Protein AF-A0A7J4B867-F1 (afdb_monomer)

Structure (m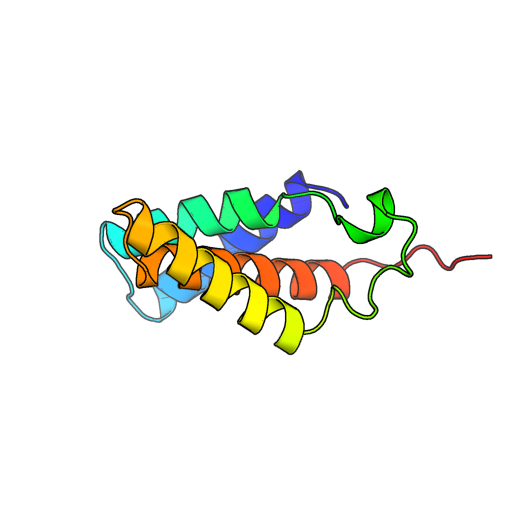mCIF, N/CA/C/O backbone):
data_AF-A0A7J4B867-F1
#
_entry.id   AF-A0A7J4B867-F1
#
loop_
_atom_site.group_PDB
_atom_site.id
_atom_site.type_symbol
_atom_site.label_atom_id
_atom_site.label_alt_id
_atom_site.label_comp_id
_atom_site.label_asym_id
_atom_site.label_entity_id
_atom_site.label_seq_id
_atom_site.pdbx_PDB_ins_code
_atom_site.Cartn_x
_atom_site.Cartn_y
_atom_site.Cartn_z
_atom_site.occupancy
_atom_site.B_iso_or_equiv
_atom_site.auth_seq_id
_atom_site.auth_comp_id
_atom_site.auth_asym_id
_atom_site.auth_atom_id
_atom_site.pdbx_PDB_model_num
ATOM 1 N N . MET A 1 1 ? 2.852 -6.304 -16.431 1.00 77.44 1 MET A N 1
ATOM 2 C CA . MET A 1 1 ? 2.514 -6.835 -15.099 1.00 77.44 1 MET A CA 1
ATOM 3 C C . MET A 1 1 ? 1.676 -8.107 -15.217 1.00 77.44 1 MET A C 1
ATOM 5 O O . MET A 1 1 ? 0.735 -8.127 -16.005 1.00 77.44 1 MET A O 1
ATOM 9 N N . ASP A 1 2 ? 2.004 -9.146 -14.444 1.00 87.50 2 ASP A N 1
ATOM 10 C CA . ASP A 1 2 ? 1.116 -10.295 -14.209 1.00 87.50 2 ASP A CA 1
ATOM 11 C C . ASP A 1 2 ? 0.247 -10.018 -12.973 1.00 87.50 2 ASP A C 1
ATOM 13 O O . ASP A 1 2 ? 0.692 -10.153 -11.834 1.00 87.50 2 ASP A O 1
ATOM 17 N N . TRP A 1 3 ? -1.003 -9.611 -13.192 1.00 89.62 3 TRP A N 1
ATOM 18 C CA . TRP A 1 3 ? -1.895 -9.184 -12.112 1.00 89.62 3 TRP A CA 1
ATOM 19 C C . TRP A 1 3 ? -2.208 -10.288 -11.098 1.00 89.62 3 TRP A C 1
ATOM 21 O O . TRP A 1 3 ? -2.435 -9.992 -9.925 1.00 89.62 3 TRP A O 1
ATOM 31 N N . ARG A 1 4 ? -2.184 -11.561 -11.521 1.00 94.69 4 ARG A N 1
ATOM 32 C CA . ARG A 1 4 ? -2.417 -12.704 -10.626 1.00 94.69 4 ARG A CA 1
ATOM 33 C C . ARG A 1 4 ? -1.247 -12.873 -9.669 1.00 94.69 4 ARG A C 1
ATOM 35 O O . ARG A 1 4 ? -1.462 -13.099 -8.480 1.00 94.69 4 ARG A O 1
ATOM 42 N N . GLY A 1 5 ? -0.031 -12.715 -10.192 1.00 94.00 5 GLY A N 1
ATOM 43 C CA . GLY A 1 5 ? 1.199 -12.729 -9.410 1.00 94.00 5 GLY A CA 1
ATOM 44 C C . GLY A 1 5 ? 1.208 -11.646 -8.333 1.00 94.00 5 GLY A C 1
ATOM 45 O O . GLY A 1 5 ? 1.427 -11.959 -7.167 1.00 94.00 5 GLY A O 1
ATOM 46 N N . HIS A 1 6 ? 0.895 -10.396 -8.688 1.00 94.88 6 HIS A N 1
ATOM 47 C CA . HIS A 1 6 ? 0.893 -9.284 -7.725 1.00 94.88 6 HIS A CA 1
ATOM 48 C C . HIS A 1 6 ? -0.212 -9.422 -6.669 1.00 94.88 6 HIS A C 1
ATOM 50 O O . HIS A 1 6 ? 0.062 -9.244 -5.483 1.00 94.88 6 HIS A O 1
ATOM 56 N N . LEU A 1 7 ? -1.424 -9.830 -7.066 1.00 97.25 7 LEU A N 1
ATOM 57 C CA . LEU A 1 7 ? -2.524 -10.086 -6.132 1.00 97.25 7 LEU A CA 1
ATOM 58 C C . LEU A 1 7 ? -2.166 -11.187 -5.124 1.00 97.25 7 LEU A C 1
ATOM 60 O O . LEU A 1 7 ? -2.342 -11.009 -3.919 1.00 97.25 7 LEU A O 1
ATOM 64 N N . GLY A 1 8 ? -1.650 -12.321 -5.611 1.00 97.12 8 GLY A N 1
ATOM 65 C CA . GLY A 1 8 ? -1.243 -13.438 -4.758 1.00 97.12 8 GLY A CA 1
ATOM 66 C C . GLY A 1 8 ? -0.071 -13.080 -3.844 1.00 97.12 8 GLY A C 1
ATOM 67 O O . GLY A 1 8 ? -0.069 -13.448 -2.671 1.00 97.12 8 GLY A O 1
ATOM 68 N N . PHE A 1 9 ? 0.897 -12.317 -4.358 1.00 97.50 9 PHE A N 1
ATOM 69 C CA . PHE A 1 9 ? 2.041 -11.840 -3.586 1.00 97.50 9 PHE A CA 1
ATOM 70 C C . PHE A 1 9 ? 1.622 -10.869 -2.476 1.00 97.50 9 PHE A C 1
ATOM 72 O O . PHE A 1 9 ? 2.046 -11.037 -1.332 1.00 97.50 9 PHE A O 1
ATOM 79 N N . ASN A 1 10 ? 0.746 -9.903 -2.775 1.00 98.19 10 ASN A N 1
ATOM 80 C CA . ASN A 1 10 ? 0.191 -9.001 -1.769 1.00 98.19 10 ASN A CA 1
ATOM 81 C C . ASN A 1 10 ? -0.565 -9.776 -0.686 1.00 98.19 10 ASN A C 1
ATOM 83 O O . ASN A 1 10 ? -0.293 -9.555 0.493 1.00 98.19 10 ASN A O 1
ATOM 87 N N . LEU A 1 11 ? -1.459 -10.697 -1.070 1.00 98.00 11 LEU A N 1
ATOM 88 C CA . LEU A 1 11 ? -2.190 -11.526 -0.109 1.00 98.00 11 LEU A CA 1
ATOM 89 C C . LEU A 1 11 ? -1.223 -12.255 0.820 1.00 98.00 11 LEU A C 1
ATOM 91 O O . LEU A 1 11 ? -1.342 -12.114 2.032 1.00 98.00 11 LEU A O 1
ATOM 95 N N . LEU A 1 12 ? -0.242 -12.968 0.259 1.00 98.19 12 LEU A N 1
ATOM 96 C CA . LEU A 1 12 ? 0.730 -13.745 1.024 1.00 98.19 12 LEU A CA 1
ATOM 97 C C . LEU A 1 12 ? 1.516 -12.875 2.012 1.00 98.19 12 LEU A C 1
ATOM 99 O O . LEU A 1 12 ? 1.600 -13.211 3.193 1.00 98.19 12 LEU A O 1
ATOM 103 N N . VAL A 1 13 ? 2.103 -11.771 1.542 1.00 98.12 13 VAL A N 1
ATOM 104 C CA . VAL A 1 13 ? 2.957 -10.909 2.371 1.00 98.1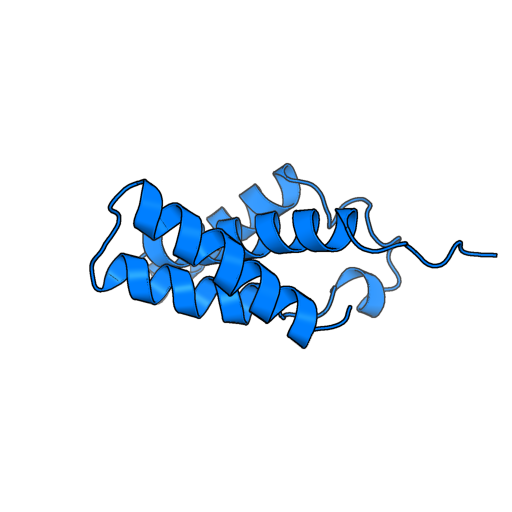2 13 VAL A CA 1
ATOM 105 C C . VAL A 1 13 ? 2.128 -10.214 3.445 1.00 98.12 13 VAL 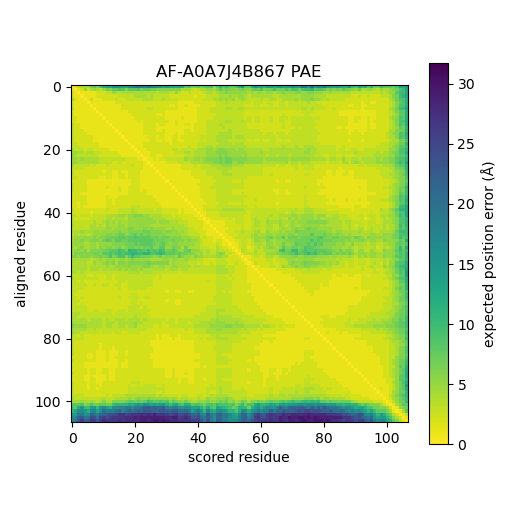A C 1
ATOM 107 O O . VAL A 1 13 ? 2.457 -10.294 4.628 1.00 98.12 13 VAL A O 1
ATOM 110 N N . THR A 1 14 ? 1.031 -9.569 3.051 1.00 98.12 14 THR A N 1
ATOM 111 C CA . THR A 1 14 ? 0.210 -8.764 3.957 1.00 98.12 14 THR A CA 1
ATOM 112 C C . THR A 1 14 ? -0.494 -9.635 4.993 1.00 98.12 14 THR A C 1
ATOM 114 O O . THR A 1 14 ? -0.443 -9.311 6.178 1.00 98.12 14 THR A O 1
ATOM 117 N N . SER A 1 15 ? -1.099 -10.765 4.599 1.00 98.00 15 SER A N 1
ATOM 118 C CA . SER A 1 15 ? -1.789 -11.644 5.554 1.00 98.00 15 SER A CA 1
ATOM 119 C C . SER A 1 15 ? -0.817 -12.271 6.551 1.00 98.00 15 SER A C 1
ATOM 121 O O . SER A 1 15 ? -1.134 -12.368 7.735 1.00 98.00 15 SER A O 1
ATOM 123 N N . THR A 1 16 ? 0.376 -12.667 6.091 1.00 98.31 16 THR A N 1
ATOM 124 C CA . THR A 1 16 ? 1.418 -13.223 6.965 1.00 98.31 16 THR A CA 1
ATOM 125 C C . THR A 1 16 ? 1.886 -12.178 7.968 1.00 98.31 16 THR A C 1
ATOM 127 O O . THR A 1 16 ? 1.956 -12.471 9.158 1.00 98.31 16 THR A O 1
ATOM 130 N N . LEU A 1 17 ? 2.151 -10.946 7.521 1.00 98.00 17 LEU A N 1
ATOM 131 C CA . LEU A 1 17 ? 2.542 -9.864 8.420 1.00 98.00 17 LEU A CA 1
ATOM 132 C C . LEU A 1 17 ? 1.445 -9.573 9.443 1.00 98.00 17 LEU A C 1
ATOM 134 O O . LEU A 1 17 ? 1.731 -9.602 10.634 1.00 98.00 17 LEU A O 1
ATOM 138 N N . PHE A 1 18 ? 0.199 -9.368 9.005 1.00 98.00 18 PHE A N 1
ATOM 139 C CA . PHE A 1 18 ? -0.924 -9.097 9.908 1.00 98.00 18 PHE A CA 1
ATOM 140 C C . PHE A 1 18 ? -1.086 -10.189 10.967 1.00 98.00 18 PHE A C 1
ATOM 142 O O . PHE A 1 18 ? -1.240 -9.867 12.143 1.00 98.00 18 PHE A O 1
ATOM 149 N N . TYR A 1 19 ? -0.959 -11.460 10.578 1.00 97.88 19 TYR A N 1
ATOM 150 C CA . TYR A 1 19 ? -0.975 -12.580 11.515 1.00 97.88 19 TYR A CA 1
ATOM 151 C C . TYR A 1 19 ? 0.186 -12.523 12.522 1.00 97.88 19 TYR A C 1
ATOM 153 O O . TYR A 1 19 ? -0.043 -12.629 13.725 1.00 97.88 19 TYR A O 1
ATOM 161 N N . LEU A 1 20 ? 1.423 -12.308 12.059 1.00 98.44 20 LEU A N 1
ATOM 162 C CA . LEU A 1 20 ?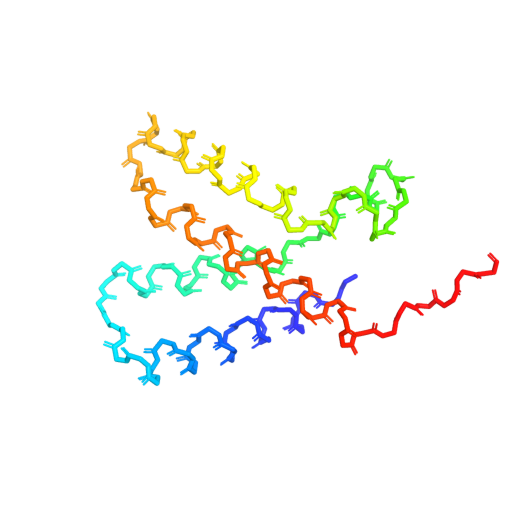 2.618 -12.298 12.916 1.00 98.44 20 LEU A CA 1
ATOM 163 C C . LEU A 1 20 ? 2.609 -11.180 13.965 1.00 98.44 20 LEU A C 1
ATOM 165 O O . LEU A 1 20 ? 3.129 -11.377 15.061 1.00 98.44 20 LEU A O 1
ATOM 169 N N . ILE A 1 21 ? 2.021 -10.023 13.648 1.00 97.88 21 ILE A N 1
ATOM 170 C CA . ILE A 1 21 ? 1.889 -8.898 14.590 1.00 97.88 21 ILE A CA 1
ATOM 171 C C . ILE A 1 21 ? 0.511 -8.828 15.260 1.00 97.88 21 ILE A C 1
ATOM 173 O O . ILE A 1 21 ? 0.184 -7.825 15.892 1.00 97.88 21 ILE A O 1
ATOM 177 N N . ASN A 1 22 ? -0.284 -9.896 15.150 1.00 97.75 22 ASN A N 1
ATOM 178 C CA . ASN A 1 22 ? -1.591 -10.047 15.787 1.00 97.75 22 ASN A CA 1
ATOM 179 C C . ASN A 1 22 ? -2.596 -8.922 15.450 1.00 97.75 22 ASN A C 1
ATOM 181 O O . ASN A 1 22 ? -3.416 -8.527 16.282 1.00 97.75 22 ASN A O 1
ATOM 185 N N . LEU A 1 23 ? -2.542 -8.396 14.221 1.00 97.38 23 LEU A N 1
ATOM 186 C CA . LEU A 1 23 ? -3.547 -7.472 13.701 1.00 97.38 23 LEU A CA 1
ATOM 187 C C . LEU A 1 23 ? -4.763 -8.253 13.209 1.00 97.38 23 LEU A C 1
ATOM 189 O O . LEU A 1 23 ? -4.666 -9.121 12.343 1.00 97.38 23 LEU A O 1
ATOM 193 N N . SER A 1 24 ? -5.933 -7.911 13.740 1.00 96.06 24 SER A N 1
ATOM 194 C CA . SER A 1 24 ? -7.201 -8.534 13.370 1.00 96.06 24 SER A CA 1
ATOM 195 C C . SER A 1 24 ? -8.356 -7.538 13.472 1.00 96.06 24 SER A C 1
ATOM 197 O O . SER A 1 24 ? -8.218 -6.458 14.046 1.00 96.06 24 SER A O 1
ATOM 199 N N . GLY A 1 25 ? -9.498 -7.888 12.880 1.00 97.19 25 GLY A N 1
ATOM 200 C CA . GLY A 1 25 ? -10.715 -7.077 12.910 1.00 97.19 25 GLY A CA 1
ATOM 201 C C . GLY A 1 25 ? -11.231 -6.703 11.524 1.00 97.19 25 GLY A C 1
ATOM 202 O O . GLY A 1 25 ? -10.593 -6.947 10.500 1.00 97.19 25 GLY A O 1
ATOM 203 N N . VAL A 1 26 ? -12.425 -6.106 11.494 1.00 97.75 26 VAL A N 1
ATOM 204 C CA . VAL A 1 26 ? -13.129 -5.778 10.243 1.00 97.75 26 VAL A CA 1
ATOM 205 C C . VAL A 1 26 ? -12.324 -4.802 9.386 1.00 97.75 26 VAL A C 1
ATOM 207 O O . VAL A 1 26 ? -12.239 -4.990 8.176 1.00 97.75 26 VAL A O 1
ATOM 210 N N . GLU A 1 27 ? -11.704 -3.790 9.991 1.00 97.38 27 GLU A N 1
ATOM 211 C CA . GLU A 1 27 ? -10.912 -2.800 9.252 1.00 97.38 27 GLU A CA 1
ATOM 212 C C . GLU A 1 27 ? -9.634 -3.401 8.669 1.00 97.38 27 GLU A C 1
ATOM 214 O O . GLU A 1 27 ? -9.337 -3.183 7.498 1.00 97.38 27 GLU A O 1
ATOM 219 N N . ILE A 1 28 ? -8.940 -4.243 9.437 1.00 98.12 28 ILE A N 1
ATOM 220 C CA . ILE A 1 28 ? -7.752 -4.968 8.972 1.00 98.12 28 ILE A CA 1
ATOM 221 C C . ILE A 1 28 ? -8.102 -5.882 7.791 1.00 98.12 28 ILE A C 1
ATOM 223 O O . ILE A 1 28 ? -7.400 -5.885 6.781 1.00 98.12 28 ILE A O 1
ATOM 227 N N . ASN A 1 29 ? -9.234 -6.590 7.861 1.00 97.88 29 ASN A N 1
ATOM 228 C CA . ASN A 1 29 ? -9.717 -7.418 6.755 1.00 97.88 29 ASN A CA 1
ATOM 229 C C . ASN A 1 29 ? -10.084 -6.582 5.519 1.00 97.88 29 ASN A C 1
ATOM 231 O O . ASN A 1 29 ? -9.779 -6.986 4.398 1.00 97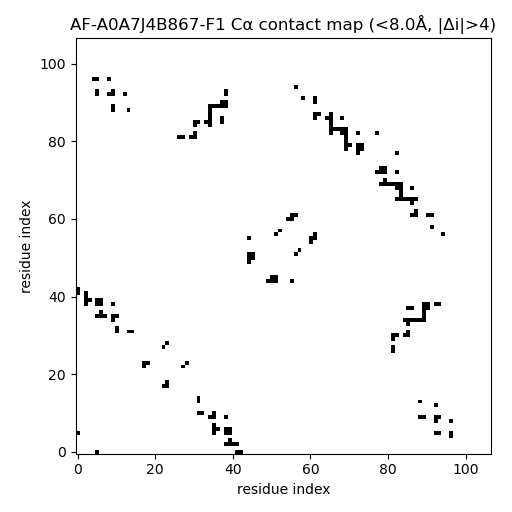.88 29 ASN A O 1
ATOM 235 N N . ARG A 1 30 ? -10.704 -5.407 5.704 1.00 98.31 30 ARG A N 1
ATOM 236 C CA . ARG A 1 30 ? -10.980 -4.467 4.604 1.00 98.31 30 ARG A CA 1
ATOM 237 C C . ARG A 1 30 ? -9.685 -4.001 3.944 1.00 98.31 30 ARG A C 1
ATOM 239 O O . ARG A 1 30 ? -9.613 -4.030 2.720 1.00 98.31 30 ARG A O 1
ATOM 246 N N . ILE A 1 31 ? -8.674 -3.639 4.736 1.00 98.62 31 ILE A N 1
ATOM 247 C CA . ILE A 1 31 ? -7.354 -3.228 4.239 1.00 98.62 31 ILE A CA 1
ATOM 248 C C . ILE A 1 31 ? -6.692 -4.362 3.457 1.00 98.62 31 ILE A C 1
ATOM 250 O O . ILE A 1 31 ? -6.213 -4.135 2.349 1.00 98.62 31 ILE A O 1
ATOM 254 N N . LEU A 1 32 ? -6.697 -5.589 3.989 1.00 98.50 32 LEU A N 1
ATOM 255 C CA . LEU A 1 32 ? -6.136 -6.754 3.303 1.00 98.50 32 LEU A CA 1
ATOM 256 C C . LEU A 1 32 ? -6.801 -6.944 1.934 1.00 98.50 32 LEU A C 1
ATOM 258 O O . LEU A 1 32 ? -6.120 -6.899 0.916 1.00 98.50 32 LEU A O 1
ATOM 262 N N . ILE A 1 33 ? -8.130 -7.065 1.897 1.00 98.19 33 ILE A N 1
ATOM 263 C CA . ILE A 1 33 ? -8.878 -7.312 0.656 1.00 98.19 33 ILE A CA 1
ATOM 264 C C . ILE A 1 33 ? -8.673 -6.171 -0.349 1.00 98.19 33 ILE A C 1
ATOM 266 O O . ILE A 1 33 ? -8.354 -6.419 -1.513 1.00 98.19 33 ILE A O 1
ATOM 270 N N . ALA A 1 34 ? -8.842 -4.922 0.090 1.00 98.38 34 ALA A N 1
ATOM 271 C CA . ALA A 1 34 ? -8.721 -3.762 -0.784 1.00 98.38 34 ALA A CA 1
ATOM 272 C C . ALA A 1 34 ? -7.291 -3.596 -1.310 1.00 98.38 34 ALA A C 1
ATOM 274 O O . ALA A 1 34 ? -7.113 -3.384 -2.507 1.00 98.38 34 ALA A O 1
ATOM 275 N N . SER A 1 35 ? -6.270 -3.752 -0.460 1.00 98.44 35 SER A N 1
ATOM 276 C CA . SER A 1 35 ? -4.871 -3.673 -0.895 1.00 98.44 35 SER A CA 1
ATOM 277 C C . SER A 1 35 ? -4.509 -4.772 -1.895 1.00 98.44 35 SER A C 1
ATOM 279 O O . SER A 1 35 ? -3.822 -4.493 -2.875 1.00 98.44 35 SER A O 1
ATOM 281 N N . SER A 1 36 ? -5.028 -5.992 -1.728 1.00 97.94 36 SER A N 1
ATOM 282 C CA . SER A 1 36 ? -4.802 -7.081 -2.683 1.00 97.94 36 SER A CA 1
ATOM 283 C C . SER A 1 36 ? -5.417 -6.787 -4.047 1.00 97.94 36 SER A C 1
ATOM 285 O O . SER A 1 36 ? -4.750 -6.961 -5.067 1.00 97.94 36 SER A O 1
ATOM 287 N N . VAL A 1 37 ? -6.648 -6.266 -4.088 1.00 97.44 37 VAL A N 1
ATOM 288 C CA . VAL A 1 37 ? -7.276 -5.839 -5.348 1.00 97.44 37 VAL A CA 1
ATOM 289 C C . VAL A 1 37 ? -6.496 -4.683 -5.979 1.00 97.44 37 VAL A C 1
ATOM 291 O O . VAL A 1 37 ? -6.168 -4.743 -7.162 1.00 97.44 37 VAL A O 1
ATOM 294 N N . LEU A 1 38 ? -6.139 -3.659 -5.203 1.00 97.56 38 LEU A N 1
ATOM 295 C CA . LEU A 1 38 ? -5.399 -2.493 -5.698 1.00 97.56 38 LEU A CA 1
ATOM 296 C C . LEU A 1 38 ? -3.999 -2.856 -6.211 1.00 97.56 38 LEU A C 1
ATOM 298 O O . LEU A 1 38 ? -3.560 -2.297 -7.211 1.00 97.56 38 LEU A O 1
ATOM 302 N N . SER A 1 39 ? -3.324 -3.827 -5.591 1.00 96.44 39 SER A N 1
ATOM 303 C CA . SER A 1 39 ? -2.008 -4.309 -6.039 1.00 96.44 39 SER A CA 1
ATOM 304 C C . SER A 1 39 ? -2.048 -4.997 -7.404 1.00 96.44 39 SER A C 1
ATOM 306 O O . SER A 1 39 ? -1.007 -5.214 -8.008 1.00 96.44 39 SER A O 1
ATOM 308 N N . SER A 1 40 ? -3.243 -5.352 -7.890 1.00 94.12 40 SER A N 1
ATOM 309 C CA . SER A 1 40 ? -3.452 -5.993 -9.190 1.00 94.12 40 SER A CA 1
ATOM 310 C C . SER A 1 40 ? -3.708 -4.997 -10.331 1.00 94.12 40 SER A C 1
ATOM 312 O O . SER A 1 40 ? -3.857 -5.406 -11.485 1.00 94.12 40 SER A O 1
ATOM 314 N N . LEU A 1 41 ? -3.762 -3.693 -10.025 1.00 93.56 41 LEU A N 1
ATOM 315 C CA . LEU A 1 41 ? -3.988 -2.652 -11.022 1.00 93.56 41 LEU A CA 1
ATOM 316 C C . LEU A 1 41 ? -2.802 -2.542 -11.992 1.00 93.56 41 LEU A C 1
ATOM 318 O O . LEU A 1 41 ? -1.658 -2.544 -11.551 1.00 93.56 41 LEU A O 1
ATOM 322 N N . PRO A 1 42 ? -3.059 -2.395 -13.305 1.00 89.31 42 PRO A N 1
ATOM 323 C CA . PRO A 1 42 ? -1.998 -2.278 -14.294 1.00 89.31 42 PRO A CA 1
ATOM 324 C C . PRO A 1 42 ? -1.212 -0.977 -14.124 1.00 89.31 42 PRO A C 1
ATOM 326 O O . PRO A 1 42 ? -1.788 0.069 -13.814 1.00 89.31 42 PRO A O 1
ATOM 329 N N . ASP A 1 43 ? 0.078 -1.021 -14.449 1.00 90.06 43 ASP A N 1
ATOM 330 C CA . ASP A 1 43 ? 0.937 0.158 -14.403 1.00 90.06 43 ASP A CA 1
ATOM 331 C C . ASP A 1 43 ? 0.444 1.247 -15.366 1.00 90.06 43 ASP A C 1
ATOM 333 O O . ASP A 1 43 ? 0.338 1.050 -16.583 1.00 90.06 43 ASP A O 1
ATOM 337 N N . ILE A 1 44 ? 0.122 2.419 -14.817 1.00 88.75 44 ILE A N 1
ATOM 338 C CA . ILE A 1 44 ? -0.388 3.551 -15.599 1.00 88.75 44 ILE A CA 1
ATOM 339 C C . ILE A 1 44 ? 0.694 4.164 -16.493 1.00 88.75 44 ILE A C 1
ATOM 341 O O . ILE A 1 44 ? 0.385 4.687 -17.560 1.00 88.75 44 ILE A O 1
ATOM 345 N N . ASP A 1 45 ? 1.965 4.072 -16.095 1.00 87.88 45 ASP A N 1
ATOM 346 C CA . ASP A 1 45 ? 3.088 4.593 -16.876 1.00 87.88 45 ASP A CA 1
ATOM 347 C C . ASP A 1 45 ? 3.233 3.884 -18.224 1.00 87.88 45 ASP A C 1
ATOM 349 O O . ASP A 1 45 ? 3.472 4.551 -19.224 1.00 87.88 45 ASP A O 1
ATOM 353 N N . LEU A 1 46 ? 2.988 2.575 -18.284 1.00 86.94 46 LEU A N 1
ATOM 354 C CA . LEU A 1 46 ? 2.966 1.815 -19.531 1.00 86.94 46 LEU A CA 1
ATOM 355 C C . LEU A 1 46 ? 1.855 2.295 -20.470 1.00 86.94 46 LEU A C 1
ATOM 357 O O . LEU A 1 46 ? 2.061 2.348 -21.678 1.00 86.94 46 LEU A O 1
ATOM 361 N N . ARG A 1 47 ? 0.690 2.674 -19.927 1.00 87.19 47 ARG A N 1
ATOM 362 C CA . ARG A 1 47 ? -0.432 3.214 -20.717 1.00 87.19 47 ARG A CA 1
ATOM 363 C C . ARG A 1 47 ? -0.184 4.640 -21.200 1.00 87.19 47 ARG A C 1
ATOM 365 O O . ARG A 1 47 ? -0.692 5.013 -22.248 1.00 87.19 47 ARG A O 1
ATOM 372 N N . LEU A 1 48 ? 0.556 5.425 -20.422 1.00 88.50 48 LEU A N 1
ATOM 373 C CA . LEU A 1 48 ? 0.927 6.805 -20.743 1.00 88.50 48 LEU A CA 1
ATOM 374 C C . LEU A 1 48 ? 2.268 6.903 -21.487 1.00 88.50 48 LEU A C 1
ATOM 376 O O . LEU A 1 48 ? 2.783 8.005 -21.654 1.00 88.50 48 LEU A O 1
ATOM 380 N N . GLU A 1 49 ? 2.851 5.767 -21.884 1.00 88.12 49 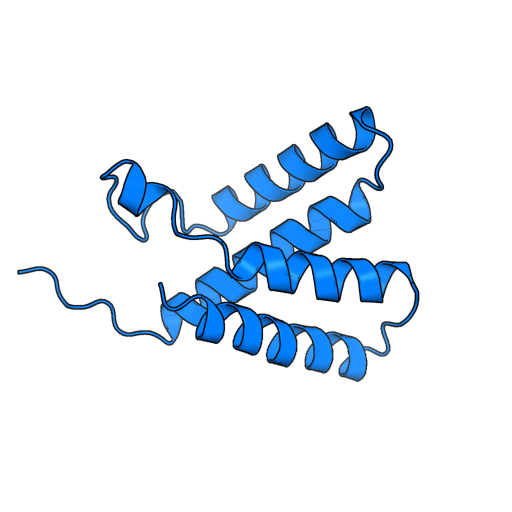GLU A N 1
ATOM 381 C CA . GLU A 1 49 ? 4.159 5.666 -22.549 1.00 88.12 49 GLU A CA 1
ATOM 382 C C . GLU A 1 49 ? 5.305 6.358 -21.783 1.00 88.12 49 GLU A C 1
ATOM 384 O O . GLU A 1 49 ? 6.334 6.748 -22.341 1.00 88.12 49 GLU A O 1
ATOM 389 N N . LEU A 1 50 ? 5.159 6.478 -20.463 1.00 87.69 50 LEU A N 1
ATOM 390 C CA . LEU A 1 50 ? 6.185 7.013 -19.582 1.00 87.69 50 LEU A CA 1
ATOM 391 C C . LEU A 1 50 ? 7.264 5.950 -19.319 1.00 87.69 50 LEU A C 1
ATOM 393 O O . LEU A 1 50 ? 7.006 4.743 -19.380 1.00 87.69 50 LEU A O 1
ATOM 397 N N . PRO A 1 51 ? 8.503 6.357 -18.988 1.00 85.38 51 PRO A N 1
ATOM 398 C CA . PRO A 1 51 ? 9.528 5.408 -18.583 1.00 85.38 51 PRO A CA 1
ATOM 399 C C . PRO A 1 51 ? 9.101 4.620 -17.336 1.00 85.38 51 PRO A C 1
ATOM 401 O O . PRO A 1 51 ? 9.038 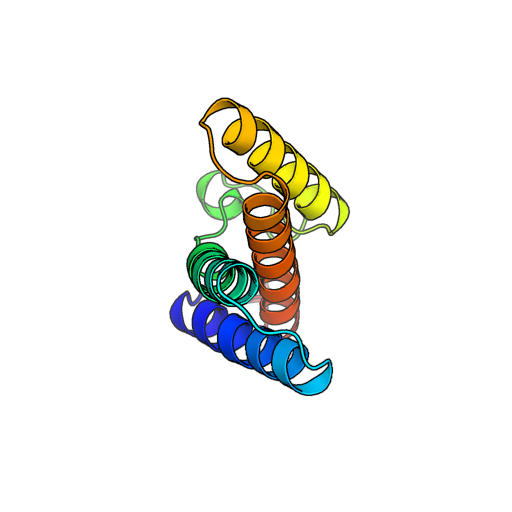5.168 -16.232 1.00 85.38 51 PRO A O 1
ATOM 404 N N . HIS A 1 52 ? 8.841 3.327 -17.529 1.00 85.38 52 HIS A N 1
ATOM 405 C CA . HIS A 1 52 ? 8.453 2.416 -16.459 1.00 85.38 52 HIS A CA 1
ATOM 406 C C . HIS A 1 52 ? 9.559 2.297 -15.402 1.00 85.38 52 HIS A C 1
ATOM 408 O O . HIS A 1 52 ? 10.750 2.361 -15.725 1.00 85.38 52 HIS A O 1
ATOM 414 N N . ARG A 1 53 ? 9.153 2.153 -14.137 1.00 82.44 53 ARG A N 1
ATOM 415 C CA . ARG A 1 53 ? 10.036 2.093 -12.957 1.00 82.44 53 ARG A CA 1
ATOM 416 C C . ARG A 1 53 ? 10.892 3.343 -12.702 1.00 82.44 53 ARG A C 1
ATOM 418 O O . ARG A 1 53 ? 11.981 3.256 -12.140 1.00 82.44 53 ARG A O 1
ATOM 425 N N . LYS A 1 54 ? 10.403 4.522 -13.108 1.00 85.25 54 LYS A N 1
ATOM 426 C CA . LYS A 1 54 ? 11.004 5.818 -12.744 1.00 85.25 54 LYS A CA 1
ATOM 427 C C . LYS A 1 54 ? 10.164 6.560 -11.705 1.00 85.25 54 LYS A C 1
ATOM 429 O O . LYS A 1 54 ? 10.244 6.272 -10.519 1.00 85.25 54 LYS A O 1
ATOM 434 N N . ILE A 1 55 ? 9.360 7.528 -12.139 1.00 86.38 55 ILE A N 1
ATOM 435 C CA . ILE A 1 55 ? 8.670 8.471 -11.243 1.00 86.38 55 ILE A CA 1
ATOM 436 C C . ILE A 1 55 ? 7.510 7.791 -10.501 1.00 86.38 55 ILE A C 1
ATOM 438 O O . ILE A 1 55 ? 7.342 7.977 -9.300 1.00 86.38 55 ILE A O 1
ATOM 442 N N . THR A 1 56 ? 6.743 6.972 -11.216 1.00 88.62 56 THR A N 1
ATOM 443 C CA . THR A 1 56 ? 5.549 6.247 -10.744 1.00 88.62 56 THR A CA 1
ATOM 444 C C . THR A 1 56 ? 5.853 5.072 -9.822 1.00 88.62 56 THR A C 1
ATOM 446 O O . THR A 1 56 ? 4.929 4.537 -9.229 1.00 88.62 56 THR A O 1
ATOM 449 N N . HIS A 1 57 ? 7.119 4.665 -9.697 1.00 90.69 57 HIS A N 1
ATOM 450 C CA . HIS A 1 57 ? 7.552 3.505 -8.911 1.00 90.69 57 HIS A CA 1
ATOM 451 C C . HIS A 1 57 ? 8.555 3.927 -7.832 1.00 90.69 57 HIS A C 1
ATOM 453 O O . HIS A 1 57 ? 9.640 3.371 -7.682 1.00 90.69 57 HIS A O 1
ATOM 459 N N . ASN A 1 58 ? 8.186 4.969 -7.094 1.00 91.31 58 ASN A N 1
ATOM 460 C CA . ASN A 1 58 ? 8.951 5.502 -5.977 1.00 91.31 58 ASN A CA 1
ATOM 461 C C . ASN A 1 58 ? 8.075 5.480 -4.720 1.00 91.31 58 ASN A C 1
ATOM 463 O O . ASN A 1 58 ? 6.899 5.835 -4.780 1.00 91.31 58 ASN A O 1
ATOM 467 N N . ILE A 1 59 ? 8.660 5.131 -3.573 1.00 92.88 59 ILE A N 1
ATOM 468 C CA . ILE A 1 59 ? 8.014 5.179 -2.253 1.00 92.88 59 ILE A CA 1
ATOM 469 C C . ILE A 1 59 ? 7.337 6.536 -2.016 1.00 92.88 59 ILE A C 1
ATOM 471 O O . ILE A 1 59 ? 6.210 6.580 -1.532 1.00 92.88 59 ILE A O 1
ATOM 475 N N . PHE A 1 60 ? 7.981 7.640 -2.408 1.00 95.19 60 PHE A N 1
ATOM 476 C CA . PHE A 1 60 ? 7.399 8.973 -2.245 1.00 95.19 60 PHE A CA 1
ATOM 477 C C . PHE A 1 60 ? 6.139 9.179 -3.099 1.00 95.19 60 PHE A C 1
ATOM 479 O O . PHE A 1 60 ? 5.154 9.738 -2.621 1.00 95.19 60 PHE A O 1
ATOM 486 N N . PHE A 1 61 ? 6.140 8.678 -4.340 1.00 94.25 61 PHE A N 1
ATOM 487 C CA . PHE A 1 61 ? 4.958 8.708 -5.203 1.00 94.25 61 PHE A CA 1
ATOM 488 C C . PHE A 1 61 ? 3.818 7.884 -4.591 1.00 94.25 61 PHE A C 1
ATOM 490 O O . PHE A 1 61 ? 2.698 8.378 -4.478 1.00 94.25 61 PHE A O 1
ATOM 497 N N . GLY A 1 62 ? 4.122 6.673 -4.115 1.00 95.75 62 GLY A N 1
ATOM 498 C CA . GLY A 1 62 ? 3.158 5.818 -3.423 1.00 95.75 62 GLY A CA 1
ATOM 499 C C . GLY A 1 62 ? 2.555 6.477 -2.186 1.00 95.75 62 GLY A C 1
ATOM 500 O O . GLY A 1 62 ? 1.341 6.431 -1.997 1.00 95.75 62 GLY A O 1
ATOM 501 N N . LEU A 1 63 ? 3.377 7.147 -1.374 1.00 97.69 63 LEU A N 1
ATOM 502 C CA . LEU A 1 63 ? 2.924 7.869 -0.186 1.00 97.69 63 LEU A CA 1
ATOM 503 C C . LEU A 1 63 ? 1.962 9.009 -0.543 1.00 97.69 63 LEU A C 1
ATOM 505 O O . LEU A 1 63 ? 0.885 9.093 0.045 1.00 97.69 63 LEU A O 1
ATOM 509 N N . ILE A 1 64 ? 2.319 9.854 -1.520 1.00 97.94 64 ILE A N 1
ATOM 510 C CA . ILE A 1 64 ? 1.453 10.955 -1.967 1.00 97.94 64 ILE A CA 1
ATOM 511 C C . ILE A 1 64 ? 0.120 10.409 -2.471 1.00 97.94 64 ILE A C 1
ATOM 513 O O . ILE A 1 64 ? -0.926 10.846 -1.996 1.00 97.94 64 ILE A O 1
ATOM 517 N N . ILE A 1 65 ? 0.143 9.434 -3.385 1.00 97.12 65 ILE A N 1
ATOM 518 C CA . ILE A 1 65 ? -1.084 8.862 -3.952 1.00 97.12 65 ILE A CA 1
ATOM 519 C C . ILE A 1 65 ? -1.953 8.227 -2.866 1.00 97.12 65 ILE A C 1
ATOM 521 O O . ILE A 1 65 ? -3.166 8.416 -2.885 1.00 97.12 65 ILE A O 1
ATOM 525 N N . SER A 1 66 ? -1.356 7.540 -1.892 1.00 98.31 66 SER A N 1
ATOM 526 C CA . SER A 1 66 ? -2.098 6.920 -0.787 1.00 98.31 66 SER A CA 1
ATOM 527 C C . SER A 1 66 ? -2.795 7.958 0.091 1.00 98.31 66 SER A C 1
ATOM 529 O O . SER A 1 66 ? -3.979 7.813 0.388 1.00 98.31 66 SER A O 1
ATOM 531 N N . LEU A 1 67 ? -2.093 9.036 0.459 1.00 98.56 67 LEU A N 1
ATOM 532 C CA . LEU A 1 67 ? -2.663 10.134 1.245 1.00 98.56 67 LEU A CA 1
ATOM 533 C C . LEU A 1 67 ? -3.745 10.887 0.465 1.00 98.56 67 LEU A C 1
ATOM 535 O O . LEU A 1 67 ? -4.797 11.201 1.017 1.00 98.56 67 LEU A O 1
ATOM 539 N N . THR A 1 68 ? -3.516 11.156 -0.823 1.00 98.44 68 THR A N 1
ATOM 540 C CA . THR A 1 68 ? -4.512 11.794 -1.692 1.00 98.44 68 THR A CA 1
ATOM 541 C C . THR A 1 68 ? -5.753 10.916 -1.848 1.00 98.44 68 THR A C 1
ATOM 543 O O . THR A 1 68 ? -6.866 11.424 -1.739 1.00 98.44 68 THR A O 1
ATOM 546 N N . ALA A 1 69 ? -5.590 9.605 -2.041 1.00 98.25 69 ALA A N 1
ATOM 547 C CA . ALA A 1 69 ? -6.704 8.666 -2.134 1.00 98.25 69 ALA A CA 1
ATOM 548 C C . ALA A 1 69 ? -7.512 8.618 -0.832 1.00 98.25 69 ALA A C 1
ATOM 550 O O . ALA A 1 69 ? -8.736 8.722 -0.877 1.00 98.25 69 ALA A O 1
ATOM 551 N N . GLY A 1 70 ? -6.841 8.533 0.321 1.00 98.50 70 GLY A N 1
ATOM 552 C CA . GLY A 1 70 ? -7.494 8.601 1.626 1.00 98.50 70 GLY A CA 1
ATOM 553 C C . GLY A 1 70 ? -8.259 9.904 1.832 1.00 98.50 70 GLY A C 1
ATOM 554 O O . GLY A 1 70 ? -9.410 9.881 2.262 1.00 98.50 70 GLY A O 1
ATOM 555 N N . TYR A 1 71 ? -7.646 11.038 1.481 1.00 98.50 71 TYR A N 1
ATOM 556 C CA . TYR A 1 71 ? -8.269 12.358 1.585 1.00 98.50 71 TYR A CA 1
ATOM 557 C C . TYR A 1 71 ? -9.518 12.464 0.708 1.00 98.50 71 TYR A C 1
ATOM 559 O O . TYR A 1 71 ? -10.566 12.869 1.189 1.00 98.50 71 TYR A O 1
ATOM 567 N N . ILE A 1 72 ? -9.452 12.048 -0.559 1.00 98.50 72 ILE A N 1
ATOM 568 C CA . ILE A 1 72 ? -10.626 12.038 -1.445 1.00 98.50 72 ILE A CA 1
ATOM 569 C C . ILE A 1 72 ? -11.710 11.110 -0.887 1.00 98.50 72 ILE A C 1
ATOM 571 O O . ILE A 1 72 ? -12.885 11.467 -0.868 1.00 98.50 72 ILE A O 1
ATOM 575 N N . ALA A 1 73 ? -11.326 9.928 -0.407 1.00 97.94 73 ALA A N 1
ATOM 576 C CA . ALA A 1 73 ? -12.267 8.951 0.115 1.00 97.94 73 ALA A CA 1
ATOM 577 C C . ALA A 1 73 ? -12.992 9.438 1.379 1.00 97.94 73 ALA A C 1
ATOM 579 O O . ALA A 1 73 ? -14.175 9.134 1.543 1.00 97.94 73 ALA A O 1
ATOM 580 N N . SER A 1 74 ? -12.341 10.240 2.229 1.00 98.12 74 SER A N 1
ATOM 581 C CA . SER A 1 74 ? -12.988 10.809 3.414 1.00 98.12 74 SER A CA 1
ATOM 582 C C . SER A 1 74 ? -14.088 11.814 3.060 1.00 98.12 74 SER A C 1
ATOM 584 O O . SER A 1 74 ? -15.150 11.780 3.681 1.00 98.12 74 SER A O 1
ATOM 586 N N . TYR A 1 75 ? -13.926 12.617 1.997 1.00 97.81 75 TYR A N 1
ATOM 587 C CA . TYR A 1 75 ? -15.018 13.460 1.471 1.00 97.81 75 TYR A CA 1
ATOM 588 C C . TYR A 1 75 ? -16.199 12.657 0.930 1.00 97.81 75 TYR A C 1
ATOM 590 O O . TYR A 1 75 ? -17.320 13.159 0.891 1.00 97.81 75 TYR A O 1
ATOM 598 N N . LEU A 1 76 ? -15.954 11.417 0.510 1.00 97.75 76 LEU A N 1
ATOM 599 C CA . LEU A 1 76 ? -16.977 10.503 0.008 1.00 97.75 76 LEU A CA 1
ATOM 600 C C . LEU A 1 76 ? -17.605 9.643 1.121 1.00 97.75 76 LEU A C 1
ATOM 602 O O . LEU A 1 76 ? -18.446 8.796 0.829 1.00 97.75 76 LEU A O 1
ATOM 606 N N . GLY A 1 77 ? -17.222 9.854 2.387 1.00 97.56 77 GLY A N 1
ATOM 607 C CA . GLY A 1 77 ? -17.771 9.141 3.544 1.00 97.56 77 GLY A CA 1
ATOM 608 C C . GLY A 1 77 ? -17.109 7.793 3.852 1.00 97.56 77 GLY A C 1
ATOM 609 O O . GLY A 1 77 ? -17.644 7.023 4.649 1.00 97.56 77 GLY A O 1
ATOM 610 N N . PHE A 1 78 ? -15.958 7.485 3.248 1.00 97.44 78 PHE A N 1
ATOM 611 C CA . PHE A 1 78 ? -15.156 6.305 3.591 1.00 97.44 78 PHE A CA 1
ATOM 612 C C . PHE A 1 78 ? -14.118 6.625 4.681 1.00 97.44 78 PHE A C 1
ATOM 614 O O . PHE A 1 78 ? -13.747 7.779 4.883 1.00 97.44 78 PHE A O 1
ATOM 621 N N . SER A 1 79 ? -13.607 5.598 5.374 1.00 98.06 79 SER A N 1
ATOM 622 C CA . SER A 1 79 ? -12.500 5.781 6.329 1.00 98.06 79 SER A CA 1
ATOM 623 C C . SER A 1 79 ? -11.220 6.194 5.596 1.00 98.06 79 SER A C 1
ATOM 625 O O . SER A 1 79 ? -10.761 5.505 4.678 1.00 98.06 79 SER A O 1
ATOM 627 N N . PHE A 1 80 ? -10.635 7.305 6.048 1.00 98.38 80 PHE A N 1
ATOM 628 C CA . PHE A 1 80 ? -9.355 7.813 5.566 1.00 98.38 80 PHE A CA 1
ATOM 629 C C . PHE A 1 80 ? -8.243 6.776 5.760 1.00 98.38 80 PHE A C 1
ATOM 631 O O . PHE A 1 80 ? -7.474 6.506 4.838 1.00 98.38 80 PHE A O 1
ATOM 638 N N . GLU A 1 81 ? -8.176 6.174 6.946 1.00 98.19 81 GLU A N 1
ATOM 639 C CA . GLU A 1 81 ? -7.150 5.220 7.356 1.00 98.19 81 GLU A CA 1
ATOM 640 C C . GLU A 1 81 ? -7.231 3.953 6.513 1.00 98.19 81 GLU A C 1
ATOM 642 O O . GLU A 1 81 ? -6.235 3.553 5.910 1.00 98.19 81 GLU A O 1
ATOM 647 N N . VAL A 1 82 ? -8.424 3.355 6.406 1.00 98.31 82 VAL A N 1
ATOM 648 C CA . VAL A 1 82 ? -8.626 2.120 5.638 1.00 98.31 82 VAL A CA 1
ATOM 649 C C . VAL A 1 82 ? -8.186 2.315 4.191 1.00 98.31 82 VAL A C 1
ATOM 651 O O . VAL A 1 82 ? -7.451 1.482 3.662 1.00 98.31 82 VAL A O 1
ATOM 654 N N . VAL A 1 83 ? -8.576 3.416 3.547 1.00 98.56 83 VAL A N 1
ATOM 655 C CA . VAL A 1 83 ? -8.202 3.670 2.148 1.00 98.56 83 VAL A CA 1
ATOM 656 C C . VAL A 1 83 ? -6.714 3.988 2.016 1.00 98.56 83 VAL A C 1
ATOM 658 O O . VAL A 1 83 ? -6.047 3.388 1.173 1.00 98.56 83 VAL A O 1
ATOM 661 N N . THR A 1 84 ? -6.167 4.856 2.871 1.00 98.69 84 THR A N 1
ATOM 662 C CA . THR A 1 84 ? -4.741 5.221 2.841 1.00 98.69 84 THR A CA 1
ATOM 663 C C . THR A 1 84 ? -3.855 3.990 3.003 1.00 98.69 84 THR A C 1
ATOM 665 O O . THR A 1 84 ? -2.959 3.766 2.190 1.00 98.69 84 THR A O 1
ATOM 668 N N . PHE A 1 85 ? -4.119 3.149 4.009 1.00 98.50 85 PHE A N 1
ATOM 669 C CA . PHE A 1 85 ? -3.338 1.934 4.235 1.00 98.50 85 PHE A CA 1
ATOM 670 C C . PHE A 1 85 ? -3.538 0.901 3.127 1.00 98.50 85 PHE A C 1
ATOM 672 O O . PHE A 1 85 ? -2.576 0.231 2.755 1.00 98.50 85 PHE A O 1
ATOM 679 N N . SER A 1 86 ? -4.738 0.807 2.543 1.00 98.62 86 SER A N 1
ATOM 680 C CA . SER A 1 86 ? -4.980 -0.086 1.404 1.00 98.62 86 SER A CA 1
ATOM 681 C C . SER A 1 86 ? -4.117 0.285 0.198 1.00 98.62 86 SER A C 1
ATOM 683 O O . SER A 1 86 ? -3.453 -0.583 -0.368 1.00 98.62 86 SER A O 1
ATOM 685 N N . PHE A 1 87 ? -4.083 1.571 -0.167 1.00 98.56 87 PHE A N 1
ATOM 686 C CA . PHE A 1 87 ? -3.240 2.071 -1.256 1.00 98.56 87 PHE A CA 1
ATOM 687 C C . PHE A 1 87 ? -1.752 1.925 -0.940 1.00 98.56 87 PHE A C 1
ATOM 689 O O . PHE A 1 87 ? -0.989 1.474 -1.793 1.00 98.56 87 PHE A O 1
ATOM 696 N N . LEU A 1 88 ? -1.341 2.240 0.289 1.00 98.50 88 LEU A N 1
ATOM 697 C CA . LEU A 1 88 ? 0.065 2.191 0.677 1.00 98.50 88 LEU A CA 1
ATOM 698 C C . LEU A 1 88 ? 0.611 0.761 0.630 1.00 98.50 88 LEU A C 1
ATOM 700 O O . LEU A 1 88 ? 1.665 0.521 0.044 1.00 98.50 88 LEU A O 1
ATOM 704 N N . ILE A 1 89 ? -0.119 -0.199 1.203 1.00 98.50 89 ILE A N 1
ATOM 705 C CA . ILE A 1 89 ? 0.266 -1.616 1.197 1.00 98.50 89 ILE A CA 1
ATOM 706 C C . ILE A 1 89 ? 0.255 -2.166 -0.230 1.00 98.50 89 ILE A C 1
ATOM 708 O O . ILE A 1 89 ? 1.208 -2.838 -0.630 1.00 98.50 89 ILE A O 1
ATOM 712 N N . ALA A 1 90 ? -0.779 -1.851 -1.018 1.00 98.06 90 ALA A N 1
ATOM 713 C CA . ALA A 1 90 ? -0.845 -2.234 -2.426 1.00 98.06 90 ALA A CA 1
ATOM 714 C C . ALA A 1 90 ? 0.387 -1.747 -3.193 1.00 98.06 90 ALA A C 1
ATOM 716 O O . ALA A 1 90 ? 1.030 -2.524 -3.889 1.00 98.06 90 ALA A O 1
ATOM 717 N N . PHE A 1 91 ? 0.762 -0.484 -3.004 1.00 97.38 91 PHE A N 1
ATOM 718 C CA . PHE A 1 91 ? 1.890 0.117 -3.694 1.00 97.38 91 PHE A CA 1
ATOM 719 C C . PHE A 1 91 ? 3.234 -0.473 -3.246 1.00 97.38 91 PHE A C 1
ATOM 721 O O . PHE A 1 91 ? 4.064 -0.821 -4.082 1.00 97.38 91 PHE A O 1
ATOM 728 N N . ILE A 1 92 ? 3.453 -0.646 -1.937 1.00 97.38 92 ILE A N 1
ATOM 729 C CA . ILE A 1 92 ? 4.688 -1.249 -1.409 1.00 97.38 92 ILE A CA 1
ATOM 730 C C . ILE A 1 92 ? 4.852 -2.678 -1.929 1.00 97.38 92 ILE A C 1
ATOM 732 O O . ILE A 1 92 ? 5.915 -3.039 -2.425 1.00 97.38 92 ILE A O 1
ATOM 736 N N . THR A 1 93 ? 3.802 -3.493 -1.841 1.00 97.06 93 THR A N 1
ATOM 737 C CA . THR A 1 93 ? 3.842 -4.881 -2.329 1.00 97.06 93 THR A CA 1
ATOM 738 C C . THR A 1 93 ? 3.978 -4.958 -3.846 1.00 97.06 93 THR A C 1
ATOM 740 O O . THR A 1 93 ? 4.666 -5.854 -4.328 1.00 97.06 93 THR A O 1
ATOM 743 N N . HIS A 1 94 ? 3.414 -4.003 -4.593 1.00 94.75 94 HIS A N 1
ATOM 744 C CA . HIS A 1 94 ? 3.630 -3.878 -6.033 1.00 94.75 94 HIS A CA 1
ATOM 745 C C . HIS A 1 94 ? 5.098 -3.618 -6.362 1.00 94.75 94 HIS A C 1
ATOM 747 O O . HIS A 1 94 ? 5.676 -4.362 -7.148 1.00 94.75 94 HIS A O 1
ATOM 753 N N . LEU A 1 95 ? 5.733 -2.642 -5.700 1.00 94.00 95 LEU A N 1
ATOM 754 C CA . LEU A 1 95 ? 7.167 -2.377 -5.858 1.00 94.00 95 LEU A CA 1
ATOM 755 C C . LEU A 1 95 ? 8.021 -3.593 -5.491 1.00 94.00 95 LEU A C 1
ATOM 757 O O . LEU A 1 95 ?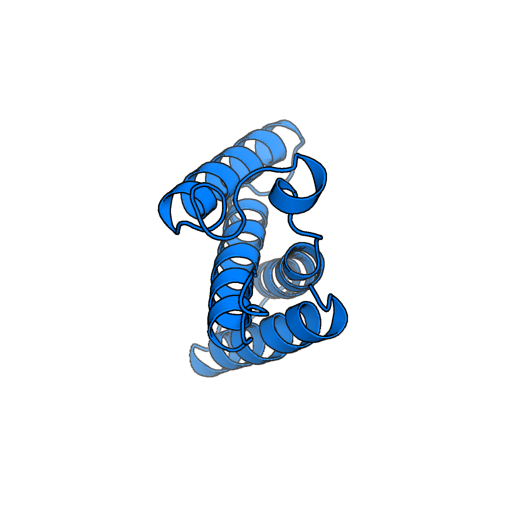 8.960 -3.927 -6.209 1.00 94.00 95 LEU A O 1
ATOM 761 N N . LEU A 1 96 ? 7.700 -4.266 -4.384 1.00 94.06 96 LEU A N 1
ATOM 762 C CA . LEU A 1 96 ? 8.402 -5.478 -3.961 1.00 94.06 96 LEU A CA 1
ATOM 763 C C . LEU A 1 96 ? 8.247 -6.609 -4.987 1.00 94.06 96 LEU A C 1
ATOM 765 O O . LEU A 1 96 ? 9.234 -7.260 -5.317 1.00 94.06 96 LEU A O 1
ATOM 769 N N . GLY A 1 97 ? 7.046 -6.817 -5.528 1.00 92.31 97 GLY A N 1
ATOM 770 C CA . GLY A 1 97 ? 6.807 -7.780 -6.604 1.00 92.31 97 GLY A CA 1
ATOM 771 C C . GLY A 1 97 ? 7.606 -7.433 -7.862 1.00 92.31 97 GLY A C 1
ATOM 772 O O . GLY A 1 97 ? 8.251 -8.294 -8.460 1.00 92.31 97 GLY A O 1
ATOM 773 N N . ASP A 1 98 ? 7.662 -6.150 -8.207 1.00 91.12 98 ASP A N 1
ATOM 774 C CA . ASP A 1 98 ? 8.454 -5.640 -9.321 1.00 91.12 98 ASP A CA 1
ATOM 775 C C . ASP A 1 98 ? 9.961 -5.869 -9.151 1.00 91.12 98 ASP A C 1
ATOM 777 O O . ASP A 1 98 ? 10.648 -6.171 -10.129 1.00 91.12 98 ASP A O 1
ATOM 781 N N . LEU A 1 99 ? 10.484 -5.784 -7.925 1.00 89.75 99 LEU A N 1
ATOM 782 C CA . LEU A 1 99 ? 11.886 -6.099 -7.622 1.00 89.75 99 LEU A CA 1
ATOM 783 C C . LEU A 1 99 ? 12.210 -7.587 -7.809 1.00 89.75 99 LEU A C 1
ATOM 785 O O . LEU A 1 99 ? 13.336 -7.929 -8.169 1.00 89.75 99 LEU A O 1
ATOM 789 N N . LEU A 1 100 ? 11.236 -8.471 -7.578 1.00 88.62 100 LEU A N 1
ATOM 790 C CA . LEU A 1 100 ? 11.390 -9.917 -7.764 1.00 88.62 100 LEU A CA 1
ATOM 791 C C . LEU A 1 100 ? 11.236 -10.344 -9.229 1.00 88.62 100 LEU A C 1
ATOM 793 O O . LEU A 1 1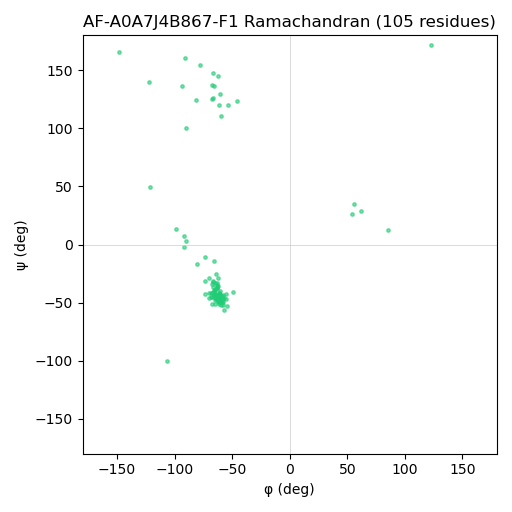00 ? 11.647 -11.446 -9.600 1.00 88.62 100 LEU A O 1
ATOM 797 N N . THR A 1 101 ? 10.661 -9.489 -10.075 1.00 84.94 101 THR A N 1
ATOM 798 C CA . THR A 1 101 ? 10.515 -9.755 -11.505 1.00 84.94 101 THR A CA 1
ATOM 799 C C . THR A 1 101 ? 11.676 -9.160 -12.290 1.00 84.94 101 THR A C 1
ATOM 801 O O . THR A 1 101 ? 12.099 -8.018 -12.097 1.00 84.94 101 THR A O 1
ATOM 804 N N . LYS A 1 102 ? 12.198 -9.938 -13.241 1.00 78.62 102 LYS A N 1
ATOM 805 C CA . LYS A 1 102 ? 13.148 -9.400 -14.213 1.00 78.62 102 LYS A CA 1
ATOM 806 C C . LYS A 1 102 ? 12.397 -8.417 -15.102 1.00 78.62 102 LYS A C 1
ATOM 808 O O . LYS A 1 102 ? 11.417 -8.799 -15.741 1.00 78.62 102 LYS A O 1
ATOM 813 N N . MET A 1 103 ? 12.889 -7.184 -15.202 1.00 67.56 103 MET A N 1
ATOM 814 C CA . MET A 1 103 ? 12.548 -6.379 -16.369 1.00 67.56 103 MET A CA 1
ATOM 815 C C . MET A 1 103 ? 13.066 -7.140 -17.590 1.00 67.56 103 MET A C 1
ATOM 817 O O . MET A 1 103 ? 14.239 -7.532 -17.580 1.00 67.56 103 MET A O 1
ATOM 821 N N . PRO A 1 104 ? 12.261 -7.367 -18.641 1.00 59.78 104 PRO A N 1
ATOM 822 C CA . PRO A 1 104 ? 12.868 -7.636 -19.929 1.00 59.78 104 PRO A CA 1
ATOM 823 C C . PRO A 1 104 ? 13.821 -6.467 -20.187 1.00 59.78 104 PRO A C 1
ATOM 825 O O . PRO A 1 104 ? 13.405 -5.305 -20.142 1.00 59.78 104 PRO A O 1
ATOM 828 N N . PHE A 1 105 ? 15.113 -6.769 -20.348 1.00 45.12 105 PHE A N 1
ATOM 829 C CA . PHE A 1 105 ? 16.074 -5.797 -20.851 1.00 45.12 105 PHE A CA 1
ATOM 830 C C . PHE A 1 105 ? 15.421 -5.131 -22.065 1.00 45.12 105 PHE A C 1
ATOM 832 O O . PHE A 1 105 ? 14.967 -5.834 -22.971 1.00 45.12 105 PHE A O 1
ATOM 839 N N . ARG A 1 106 ? 15.291 -3.801 -22.065 1.00 43.75 106 ARG A N 1
ATOM 840 C CA . ARG A 1 106 ? 14.945 -3.127 -23.317 1.00 43.75 106 ARG A CA 1
ATOM 841 C C . ARG A 1 106 ? 16.131 -3.325 -24.278 1.00 43.75 106 ARG A C 1
ATOM 843 O O . ARG A 1 106 ? 17.264 -3.206 -23.800 1.00 43.75 106 ARG A O 1
ATOM 850 N N . PRO A 1 107 ? 15.903 -3.652 -25.563 1.00 44.16 107 PRO A N 1
ATOM 851 C CA . PRO A 1 107 ? 16.892 -3.346 -26.593 1.00 44.16 107 PRO A CA 1
ATOM 852 C C . PRO A 1 107 ? 17.234 -1.850 -26.587 1.00 44.16 107 PRO A C 1
ATOM 854 O O . PRO A 1 107 ? 16.374 -1.041 -26.154 1.00 44.16 107 PRO A O 1
#

Sequence (107 aa):
MDWRGHLGFNLLVTSTLFYLINLSGVEINRILIASSVLSSLPDIDLRLELPHRKITHNIFFGLIISLTAGYIASYLGFSFEVVTFSFLIAFITHLLGDLLTKMPFRP

Secondary structure (DSSP, 8-state):
--HHHHHHHHHHHHHHHHHHTT--SHHHHHHHHHHHHHTTSPPHHHHTT--TTSGGGSHHHHHHHHHHHHHHHHHTTS-HHHHHHHHHHHHHHHHHHHHHSPPPPP-

Foldseek 3Di:
DQLVLQLVQLLVVLVVVCVVVVNDDDLSVLLSVLLSNLLSDDDVCVVVVHPPPDPCLDLVNLQVVLQVQLVVVVVVVDHSVSSSSSSNSSSVSSSVSVVVDDDPPDD

Radius of gyration: 14.32 Å; Cα contacts (8 Å, |Δi|>4): 111; chains: 1; bounding box: 35×27×42 Å

Mean predicted aligned error: 3.82 Å

Solvent-accessible surface area (backbone atoms only — not comparable to full-atom values): 5792 Å² total; per-residue (Å²): 134,62,42,67,58,30,23,52,49,31,44,55,54,53,54,51,49,33,57,76,71,68,59,73,56,73,62,53,51,49,24,51,55,48,11,22,56,57,23,34,59,75,68,62,40,67,77,69,74,42,73,71,81,47,72,87,63,32,73,68,45,37,51,51,53,12,52,50,51,8,54,56,34,39,79,72,74,43,61,36,63,50,44,20,52,11,42,37,52,10,43,52,41,36,54,54,48,51,70,76,43,80,73,78,78,77,131

Nearest PDB structures (foldseek):
  6vo4-assembly1_A  TM=4.210E-01  e=3.371E+00  Homo sapiens

pLDDT: mean 92.82, std 10.43, range [43.75, 98.69]

=== Feature glossary ===
Feature key, reading from the visual/contextual features back to the raw sequence:

Rendered structure images. Structure images are PyMOL renders from six orthogonal camera directions. Cartoon representation draws helices as coils and strands as arrows; sticks shows the backbone as bonds; surface shows the solvent-excluded envelope. Rainbow coloring maps sequence position to hue (blue→red, N→C); chain coloring assigns a distinct color per polypeptide.

Contact-map, Ramachandran, and PAE plots. Three diagnostic plots accompany the record. The Cα contact map visualizes the tertiary structure as a 2D adjacency matrix (8 Å cutoff, sequence-local contacts suppressed). The Ramachandran plot shows the distribution of backbone (φ, ψ) torsions, with points in the α and β basins reflecting secondary structure content. The PAE plot shows AlphaFold's inter-residue confidence as a color matrix.

InterPro / GO / CATH / organism. The annotation block draws on four external resources. InterPro: which protein families and domains the sequence belongs to. GO: standardized terms for what the protein does, what process it participates in, and where in the cell it acts. CATH: which structural fold it has in the CATH hierarchy. Organism: the species of origin.

Nearest PDB structures. Structural nearest neighbors (via Foldseek easy-search vs the PDB). Reported per hit: target PDB id, E-value, and alignment TM-score. A TM-score above ~0.5 is the conventional threshold for 'same fold'.

Predicted aligned error. Predicted aligned error is AlphaFold's pairwise confidence. Unlike pLDDT (per-residue), PAE is per-residue-pair and captures whether two parts of the structure are correctly placed relative to each other. Units are ångströms of expected positional error.

Solvent-accessible surface area. SASA measures how much of the protein is reachable by solvent. It is computed by rolling a water-sized probe over the atomic surface and summing the exposed area (Å²). Per-residue SASA distinguishes core (buried, low SASA) from surface (exposed, high SASA) residues; total SASA is a whole-molecule size measure.

B-factor. Crystallographic B-factors measure how much each atom's electron density is smeared out, in Å². They rise in mobile loops and surface residues and fall in the buried interior. In AlphaFold models this column is repurposed to hold pLDDT instead.

pLDDT. For AlphaFold models, the B-factor field carries pLDDT — the model's own estimate of local accuracy on a 0–100 scale. Regions with pLDDT<50 should be treated as essentially unmodeled; they often correspond to intrinsically disordered segments.

Backbone torsions (φ/ψ). φ (phi) and ψ (psi) are the two rotatable backbone dihedrals per residue: φ is the C(i-1)–N–Cα–C torsion, ψ is the N–Cα–C–N(i+1) torsion, both in degrees on (−180°, 180°]. α-helical residues cluster near (−60°, −45°); β-strand residues near (−120°, +130°). A Ramachandran plot is simply a scatter of (φ, ψ) for every residue.

Radius of gyration, Cα contacts, bounding box. Radius of gyration (Rg) is the root-mean-square distance of Cα atoms from their centroid — a single number for overall size and compactness. A globular domain of N residues has Rg ≈ 2.2·N^0.38 Å; an extended or disordered chain has a much larger Rg. The Cα contact count is the number of residue pairs whose Cα atoms are within 8 Å and are more than four positions apart in sequence — a standard proxy for tertiary packing density. The bounding box is the smallest axis-aligned box enclosing all Cα atoms.

Secondary structure (3-state, P-SEA). Three-state secondary structure (P-SEA) collapses the eight DSSP classes into helix (a), strand (b), and coil (c). P-SEA assigns these from Cα geometry alone — distances and angles — without requiring backbone oxygens, so it works on any Cα trace.

Secondary structure (8-state, DSSP). Secondary structure is the local, repeating backbone conformation. DSSP classifies it into eight states by reading the hydrogen-bond network: three helix types (H, G, I), two β types (E, B), two non-regular types (T, S), and unstructured coil (-).

Foldseek 3Di. The Foldseek 3Di string encodes local tertiary geometry as a 20-letter alphabet — one character per residue — derived from the relative positions of nearby Cα atoms. Unlike the amino-acid sequence, 3Di is a direct function of the 3D structure, so two proteins with the same fold have similar 3Di strings even at low sequence identity.

mmCIF coordinates. Structure coordinates are given as an mmCIF _atom_site loop: one row per atom with element, residue name, chain id, sequence number, and x/y/z position in Å. Only the four main-chain atoms per residue are included here; side chains are omitted to keep the record compact.

Sequence. This is the polypeptide sequence — one letter per residue, N-terminus first. Length ranges from a few dozen residues for small domains to over a thousand for large multi-domain proteins.